Protein AF-A0A060C663-F1 (afdb_monomer_lite)

InterPro domains:
  IPR006710 Glycoside hydrolase, family 43 [PF04616] (9-59)
  IPR013320 Concanavalin A-like lectin/glucanase domain superfamily [SSF49899] (89-155)
  IPR023296 Glycosyl hydrolase, five-bladed beta-propeller domain superfamily [G3DSA:2.115.10.20] (1-78)
  IPR023296 Glycosyl hydrolase, five-bladed beta-propeller domain superfamily [SSF75005] (2-68)
  IPR041542 Beta-xylosidase, C-terminal Concanavalin A-like domain [PF17851] (93-155)
  IPR051795 Glycosyl Hydrolase Family 43 [PTHR42812] (11-154)

Sequence (158 aa):
LTSRDNAWLRLQRAGHASFVETQGGTWVMAHLCARPVLGKSLTGRETALQPVVWEDDWPRVAGGGHAPLDAFEVAGLPDAAAEFVARQPPEHDDFSDGLGDFYSSMRVPLGDDASVDAGVLTLTGRESMFSCYQVTLLARRQQEARCTAETSMRLRRP

Structure (mmCIF, N/CA/C/O backbone):
data_AF-A0A060C663-F1
#
_entry.id   AF-A0A060C663-F1
#
loop_
_atom_site.group_PDB
_atom_site.id
_atom_site.type_symbol
_atom_site.label_atom_id
_atom_site.label_alt_id
_atom_site.label_comp_id
_atom_site.label_asym_id
_atom_site.label_entity_id
_atom_site.label_seq_id
_atom_site.pdbx_PDB_ins_code
_atom_site.Cartn_x
_atom_site.Cartn_y
_atom_site.Cartn_z
_atom_site.occupancy
_atom_site.B_iso_or_equiv
_atom_site.auth_seq_id
_atom_site.auth_comp_id
_atom_site.auth_asym_id
_atom_site.auth_atom_id
_atom_site.pdbx_PDB_model_num
ATOM 1 N N . LEU A 1 1 ? 16.933 -4.374 -12.804 1.00 93.62 1 LEU A N 1
ATOM 2 C CA . LEU A 1 1 ? 16.406 -3.382 -11.842 1.00 93.62 1 LEU A CA 1
ATOM 3 C C . LEU A 1 1 ? 17.049 -3.595 -10.473 1.00 93.62 1 LEU A C 1
ATOM 5 O O . LEU A 1 1 ? 16.929 -4.685 -9.931 1.00 93.62 1 LEU A O 1
ATOM 9 N N . THR A 1 2 ? 17.733 -2.596 -9.924 1.00 94.75 2 THR A N 1
ATOM 10 C CA . THR A 1 2 ? 18.220 -2.563 -8.539 1.00 94.75 2 THR A CA 1
ATOM 11 C C . THR A 1 2 ? 18.467 -1.115 -8.120 1.00 94.75 2 THR A C 1
ATOM 13 O O . THR A 1 2 ? 18.948 -0.311 -8.917 1.00 94.75 2 THR A O 1
ATOM 16 N N . SER A 1 3 ? 18.160 -0.793 -6.862 1.00 96.44 3 SER A N 1
ATOM 17 C CA . SER A 1 3 ? 18.520 0.484 -6.228 1.00 96.44 3 SER A CA 1
ATOM 18 C C . SER A 1 3 ? 19.754 0.367 -5.318 1.00 96.44 3 SER A C 1
ATOM 20 O O . SER A 1 3 ? 20.110 1.328 -4.645 1.00 96.44 3 SER A O 1
ATOM 22 N N . ARG A 1 4 ? 20.373 -0.821 -5.238 1.00 95.31 4 ARG A N 1
ATOM 23 C CA . ARG A 1 4 ? 21.462 -1.140 -4.296 1.00 95.31 4 ARG A CA 1
ATOM 24 C C . ARG A 1 4 ? 22.644 -0.180 -4.408 1.00 95.31 4 ARG A C 1
ATOM 26 O O . ARG A 1 4 ? 23.235 0.171 -3.394 1.00 95.31 4 ARG A O 1
ATOM 33 N N . ASP A 1 5 ? 22.965 0.222 -5.630 1.00 94.38 5 ASP A N 1
ATOM 34 C CA . ASP A 1 5 ? 24.223 0.898 -5.945 1.00 94.38 5 ASP A CA 1
ATOM 35 C C . ASP A 1 5 ? 24.120 2.428 -5.826 1.00 94.38 5 ASP A C 1
ATOM 37 O O . ASP A 1 5 ? 25.108 3.134 -6.006 1.00 94.38 5 ASP A O 1
ATOM 41 N N . ASN A 1 6 ? 22.931 2.958 -5.506 1.00 94.50 6 ASN A N 1
ATOM 42 C CA . ASN A 1 6 ? 22.708 4.391 -5.355 1.00 94.50 6 ASN A CA 1
ATOM 43 C C . ASN A 1 6 ? 21.724 4.699 -4.211 1.00 94.50 6 ASN A C 1
ATOM 45 O O . ASN A 1 6 ? 20.502 4.614 -4.354 1.00 94.50 6 ASN A O 1
ATOM 49 N N . ALA A 1 7 ? 22.277 5.126 -3.074 1.00 93.62 7 ALA A N 1
ATOM 50 C CA . ALA A 1 7 ? 21.519 5.493 -1.877 1.00 93.62 7 ALA A CA 1
ATOM 51 C C . ALA A 1 7 ? 20.701 6.794 -2.021 1.00 93.62 7 ALA A C 1
ATOM 53 O O . ALA A 1 7 ? 19.854 7.069 -1.174 1.00 93.62 7 ALA A O 1
ATOM 54 N N . TRP A 1 8 ? 20.934 7.580 -3.078 1.00 93.75 8 TRP A N 1
ATOM 55 C CA . TRP A 1 8 ? 20.235 8.843 -3.339 1.00 93.75 8 TRP A CA 1
ATOM 56 C C . TRP A 1 8 ? 18.955 8.675 -4.158 1.00 93.75 8 TRP A C 1
ATOM 58 O O . TRP A 1 8 ? 18.211 9.639 -4.324 1.00 93.75 8 TRP A O 1
ATOM 68 N N . LEU A 1 9 ? 18.676 7.471 -4.669 1.00 95.75 9 LEU A N 1
ATOM 69 C CA . LEU A 1 9 ? 17.416 7.205 -5.360 1.00 95.75 9 LEU A CA 1
ATOM 70 C C . LEU A 1 9 ? 16.246 7.367 -4.387 1.00 95.75 9 LEU A C 1
ATOM 72 O O . LEU A 1 9 ? 16.288 6.859 -3.263 1.00 95.75 9 LEU A O 1
ATOM 76 N N . ARG A 1 10 ? 15.179 8.024 -4.843 1.00 95.19 10 ARG A N 1
ATOM 77 C CA . ARG A 1 10 ? 13.932 8.160 -4.082 1.00 95.19 10 ARG A CA 1
ATOM 78 C C . ARG A 1 10 ? 13.286 6.797 -3.831 1.00 95.19 10 ARG A C 1
ATOM 80 O O . ARG A 1 10 ? 12.819 6.532 -2.723 1.00 95.19 10 ARG A O 1
ATOM 87 N N . LEU A 1 11 ? 13.275 5.939 -4.853 1.00 97.00 11 LEU A N 1
ATOM 88 C CA . LEU A 1 11 ? 12.793 4.564 -4.767 1.00 97.00 11 LEU A CA 1
ATOM 89 C C . LEU A 1 11 ? 13.940 3.624 -4.387 1.00 97.00 11 LEU A C 1
ATOM 91 O O . LEU A 1 11 ? 14.826 3.317 -5.184 1.00 97.00 11 LEU A O 1
ATOM 95 N N . GLN A 1 12 ? 13.904 3.143 -3.149 1.00 97.62 12 GLN A N 1
ATOM 96 C CA . GLN A 1 12 ? 14.875 2.199 -2.607 1.00 97.62 12 GLN A CA 1
ATOM 97 C C . GLN A 1 12 ? 14.310 0.778 -2.552 1.00 97.62 12 GLN A C 1
ATOM 99 O O . GLN A 1 12 ? 13.106 0.559 -2.673 1.00 97.62 12 GLN A O 1
ATOM 104 N N . ARG A 1 13 ? 15.188 -0.204 -2.316 1.00 97.12 13 ARG A N 1
ATOM 105 C CA . ARG A 1 13 ? 14.851 -1.630 -2.168 1.00 97.12 13 ARG A CA 1
ATOM 106 C C . ARG A 1 13 ? 14.117 -2.211 -3.387 1.00 97.12 13 ARG A C 1
ATOM 108 O O . ARG A 1 13 ? 13.302 -3.111 -3.223 1.00 97.12 13 ARG A O 1
ATOM 115 N N . ALA A 1 14 ? 14.397 -1.700 -4.587 1.00 97.75 14 ALA A N 1
ATOM 116 C CA . ALA A 1 14 ? 13.715 -2.116 -5.812 1.00 97.75 14 ALA A CA 1
ATOM 117 C C . ALA A 1 14 ? 13.972 -3.599 -6.149 1.00 97.75 14 ALA A C 1
ATOM 119 O O . ALA A 1 14 ? 15.128 -4.028 -6.184 1.00 97.75 14 ALA A O 1
ATOM 120 N N . GLY A 1 15 ? 12.914 -4.372 -6.420 1.00 96.62 15 GLY A N 1
ATOM 121 C CA . GLY A 1 15 ? 13.017 -5.784 -6.810 1.00 96.62 15 GLY A CA 1
ATOM 122 C C . GLY A 1 15 ? 11.678 -6.532 -6.805 1.00 96.62 15 GLY A C 1
ATOM 123 O O . GLY A 1 15 ? 10.626 -5.909 -6.718 1.00 96.62 15 GLY A O 1
ATOM 124 N N . HIS A 1 16 ? 11.726 -7.871 -6.876 1.00 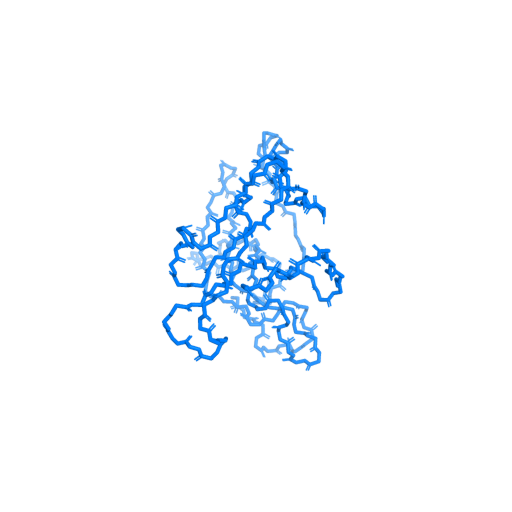97.75 16 HIS A N 1
ATOM 125 C CA . HIS A 1 16 ? 10.545 -8.760 -6.850 1.00 97.75 16 HIS A CA 1
ATOM 126 C C . HIS A 1 16 ? 9.493 -8.372 -7.908 1.00 97.75 16 HIS A C 1
ATOM 128 O O . HIS A 1 16 ? 8.347 -8.062 -7.587 1.00 97.75 16 HIS A O 1
ATOM 134 N N . ALA A 1 17 ? 9.933 -8.293 -9.163 1.00 97.25 17 ALA A N 1
ATOM 135 C CA . ALA A 1 17 ? 9.133 -7.746 -10.246 1.00 97.25 17 ALA A CA 1
ATOM 136 C C . ALA A 1 17 ? 8.206 -8.787 -10.893 1.00 97.25 17 ALA A C 1
ATOM 138 O O . ALA A 1 17 ? 8.523 -9.975 -10.929 1.00 97.25 17 ALA A O 1
ATOM 139 N N . SER A 1 18 ? 7.103 -8.302 -11.461 1.00 98.25 18 SER A N 1
ATOM 140 C CA . SER A 1 18 ? 6.236 -9.021 -12.394 1.00 98.25 18 SER A CA 1
ATOM 141 C C . SER A 1 18 ? 6.064 -8.180 -13.652 1.00 98.25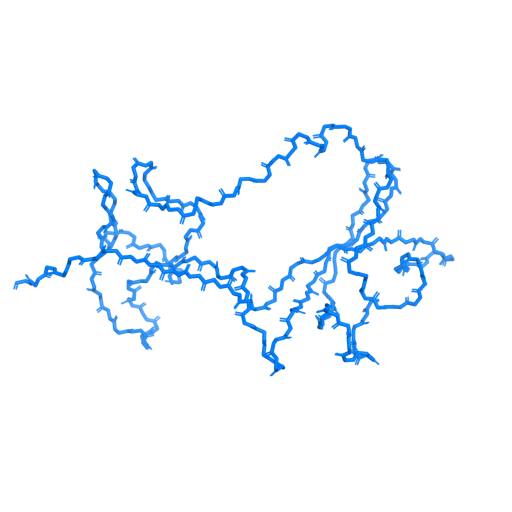 18 SER A C 1
ATOM 143 O O . SER A 1 18 ? 5.824 -6.976 -13.558 1.00 98.25 18 SER A O 1
ATOM 145 N N . PHE A 1 19 ? 6.176 -8.808 -14.818 1.00 97.06 19 PHE A N 1
ATOM 146 C CA . PHE A 1 19 ? 6.057 -8.147 -16.116 1.00 97.06 19 PHE A CA 1
ATOM 147 C C . PHE A 1 19 ? 4.631 -8.247 -16.653 1.00 97.06 19 PHE A C 1
ATOM 149 O O . PHE A 1 19 ? 3.932 -9.226 -16.390 1.00 97.06 19 PHE A O 1
ATOM 156 N N . VAL A 1 20 ? 4.222 -7.243 -17.420 1.00 95.25 20 VAL A N 1
ATOM 157 C CA . VAL A 1 20 ? 2.975 -7.238 -18.180 1.00 95.25 20 VAL A CA 1
ATOM 158 C C . VAL A 1 20 ? 3.192 -6.515 -19.505 1.00 95.25 20 VAL A C 1
ATOM 160 O O . VAL A 1 20 ? 3.844 -5.470 -19.560 1.00 95.25 20 VAL A O 1
ATOM 163 N N . GLU A 1 21 ? 2.642 -7.079 -20.571 1.00 93.50 21 GLU A N 1
ATOM 164 C CA . GLU A 1 21 ? 2.525 -6.419 -21.864 1.00 93.50 21 GLU A CA 1
ATOM 165 C C . GLU A 1 21 ? 1.145 -5.767 -21.958 1.00 93.50 21 GLU A C 1
ATOM 167 O O . GLU A 1 21 ? 0.119 -6.392 -21.683 1.00 93.50 21 GLU A O 1
ATOM 172 N N . THR A 1 22 ? 1.122 -4.484 -22.297 1.00 88.25 22 THR A N 1
ATOM 173 C CA . THR A 1 22 ? -0.119 -3.745 -22.551 1.00 88.25 22 THR A CA 1
ATOM 174 C C . THR A 1 22 ? -0.724 -4.149 -23.895 1.00 88.25 22 THR A C 1
ATOM 176 O O . THR A 1 22 ? -0.051 -4.695 -24.765 1.00 88.25 22 THR A O 1
ATOM 179 N N . GLN A 1 23 ? -1.991 -3.805 -24.121 1.00 85.88 23 GLN A N 1
ATOM 180 C CA . GLN A 1 23 ? -2.679 -4.062 -25.391 1.00 85.88 23 GLN A CA 1
ATOM 181 C C . GLN A 1 23 ? -2.008 -3.360 -26.586 1.00 85.88 23 GLN A C 1
ATOM 183 O O . GLN A 1 23 ? -2.149 -3.811 -27.718 1.00 85.88 23 GLN A O 1
ATOM 188 N N . GLY A 1 24 ? -1.275 -2.269 -26.333 1.00 84.12 24 GLY A N 1
ATOM 189 C CA . GLY A 1 24 ? -0.480 -1.547 -27.328 1.00 84.12 24 GLY A CA 1
ATOM 190 C C . GLY A 1 24 ? 0.926 -2.118 -27.558 1.00 84.12 24 GLY A C 1
ATOM 191 O O . GLY A 1 24 ? 1.719 -1.474 -28.239 1.00 84.12 24 GLY A O 1
ATOM 192 N N . GLY A 1 25 ? 1.273 -3.270 -26.968 1.00 89.00 25 GLY A N 1
ATOM 193 C CA . GLY A 1 25 ? 2.591 -3.911 -27.106 1.00 89.00 25 GLY A CA 1
ATOM 194 C C . GLY A 1 25 ? 3.710 -3.272 -26.271 1.00 89.00 25 GLY A C 1
ATOM 195 O O . GLY A 1 25 ? 4.869 -3.670 -26.365 1.00 89.00 25 GLY A O 1
ATOM 196 N N . THR A 1 26 ? 3.393 -2.276 -25.435 1.00 90.25 26 THR A N 1
ATOM 197 C CA . THR A 1 26 ? 4.368 -1.695 -24.498 1.00 90.25 26 THR A CA 1
ATOM 198 C C . THR A 1 26 ? 4.502 -2.591 -23.274 1.00 90.25 26 THR A C 1
ATOM 200 O O . THR A 1 26 ? 3.491 -2.953 -22.667 1.00 90.25 26 THR A O 1
ATOM 203 N N . TRP A 1 27 ? 5.735 -2.907 -22.876 1.00 94.44 27 TRP A N 1
ATOM 204 C CA . TRP A 1 27 ? 6.018 -3.685 -21.674 1.00 94.44 27 TRP A CA 1
ATOM 205 C C . TRP A 1 27 ? 6.237 -2.789 -20.454 1.00 94.44 27 TRP A C 1
ATOM 207 O O . TRP A 1 27 ? 6.956 -1.789 -20.494 1.00 94.44 27 TRP A O 1
ATOM 217 N N . VAL A 1 28 ? 5.643 -3.190 -19.334 1.00 95.69 28 VAL A N 1
ATOM 218 C CA . VAL A 1 28 ? 5.801 -2.550 -18.025 1.00 95.69 28 VAL A CA 1
ATOM 219 C C . VAL A 1 28 ? 6.083 -3.641 -16.997 1.00 95.69 28 VAL A C 1
ATOM 221 O O . VAL A 1 28 ? 5.618 -4.773 -17.127 1.00 95.69 28 VAL A O 1
ATOM 224 N N . MET A 1 29 ? 6.838 -3.324 -15.950 1.00 96.44 29 MET A N 1
ATOM 225 C CA . MET A 1 29 ? 6.944 -4.190 -14.779 1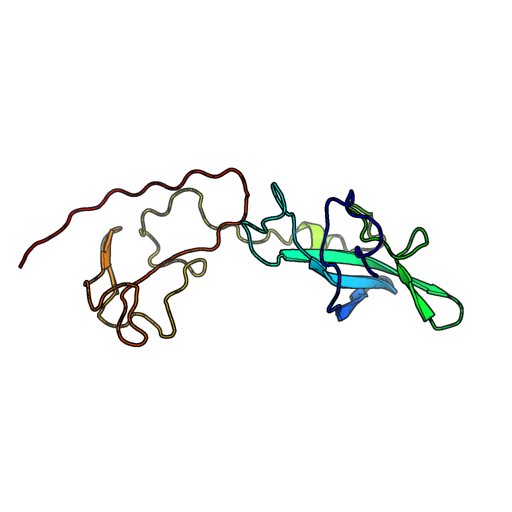.00 96.44 29 MET A CA 1
ATOM 226 C C . MET A 1 29 ? 6.451 -3.488 -13.522 1.00 96.44 29 MET A C 1
ATOM 228 O O . MET A 1 29 ? 6.834 -2.353 -13.242 1.00 96.44 29 MET A O 1
ATOM 232 N N . ALA A 1 30 ? 5.639 -4.194 -12.741 1.00 97.88 30 ALA A N 1
ATOM 233 C CA . ALA A 1 30 ? 5.355 -3.837 -11.362 1.00 97.88 30 ALA A CA 1
ATOM 234 C C . ALA A 1 30 ? 6.443 -4.425 -10.468 1.00 97.88 30 ALA A C 1
ATOM 236 O O . ALA A 1 30 ? 6.846 -5.573 -10.653 1.00 97.88 30 ALA A O 1
ATOM 237 N N . HIS A 1 31 ? 6.925 -3.662 -9.495 1.00 98.19 31 HIS A N 1
ATOM 238 C CA . HIS A 1 31 ? 7.931 -4.131 -8.550 1.00 98.19 31 HIS A CA 1
ATOM 239 C C . HIS A 1 31 ? 7.714 -3.514 -7.171 1.00 98.19 31 HIS A C 1
ATOM 241 O O . HIS A 1 31 ? 7.107 -2.449 -7.033 1.00 98.19 31 HIS A O 1
ATOM 247 N N . LEU A 1 32 ? 8.251 -4.167 -6.138 1.00 98.19 32 LEU A N 1
ATOM 248 C CA . LEU A 1 32 ? 8.259 -3.580 -4.804 1.00 98.19 32 LEU A CA 1
ATOM 249 C C . LEU A 1 32 ? 9.365 -2.529 -4.685 1.00 98.19 32 LEU A C 1
ATOM 251 O O . LEU A 1 32 ? 10.431 -2.656 -5.298 1.00 98.19 32 LEU A O 1
ATOM 255 N N . CYS A 1 33 ? 9.132 -1.515 -3.864 1.00 98.31 33 CYS A N 1
ATOM 256 C CA . CYS A 1 33 ? 10.122 -0.523 -3.455 1.00 98.31 33 CYS A CA 1
ATOM 257 C C . CYS A 1 33 ? 9.825 -0.024 -2.033 1.00 98.31 33 CYS A C 1
ATOM 259 O O . CYS A 1 33 ? 8.957 -0.550 -1.341 1.00 98.31 33 CYS A O 1
ATOM 261 N N . ALA A 1 34 ? 10.559 0.980 -1.571 1.00 97.56 34 ALA A N 1
ATOM 262 C CA . ALA A 1 34 ? 10.243 1.754 -0.378 1.00 97.56 34 ALA A CA 1
ATOM 263 C C . ALA A 1 34 ? 10.762 3.188 -0.538 1.00 97.56 34 ALA A C 1
ATOM 265 O O . ALA A 1 34 ? 11.759 3.395 -1.235 1.00 97.56 34 ALA A O 1
ATOM 266 N N . ARG A 1 35 ? 10.151 4.144 0.173 1.00 96.69 35 ARG A N 1
ATOM 267 C CA . ARG A 1 35 ? 10.621 5.534 0.330 1.00 96.69 35 ARG A CA 1
ATOM 268 C C . ARG A 1 35 ? 11.147 5.788 1.758 1.00 96.69 35 ARG A C 1
ATOM 270 O O . ARG A 1 35 ? 10.378 6.202 2.626 1.00 96.69 35 ARG A O 1
ATOM 277 N N . PRO A 1 36 ? 12.426 5.497 2.075 1.00 95.06 36 PRO A N 1
ATOM 278 C CA . PRO A 1 36 ? 12.935 5.645 3.434 1.00 95.06 36 PRO A CA 1
ATOM 279 C C . PRO A 1 36 ? 13.039 7.115 3.860 1.00 95.06 36 PRO A C 1
ATOM 281 O O . PRO A 1 36 ? 13.609 7.935 3.147 1.00 95.06 36 PRO A O 1
ATOM 284 N N . VAL A 1 37 ? 12.585 7.428 5.071 1.00 92.38 37 VAL A N 1
ATOM 285 C CA . VAL A 1 37 ? 12.818 8.708 5.751 1.00 92.38 37 VAL A CA 1
ATOM 286 C C . VAL A 1 37 ? 13.822 8.456 6.868 1.00 92.38 37 VAL A C 1
ATOM 288 O O . VAL A 1 37 ? 13.567 7.641 7.755 1.00 92.38 37 VAL A O 1
ATOM 291 N N . LEU A 1 38 ? 14.991 9.102 6.803 1.00 90.56 38 LEU A N 1
ATOM 292 C CA . LEU A 1 38 ? 16.104 8.862 7.737 1.00 90.56 38 LEU A CA 1
ATOM 293 C C . LEU A 1 38 ? 16.445 7.358 7.871 1.00 90.56 38 LEU A C 1
ATOM 295 O O . LEU A 1 38 ? 16.624 6.831 8.967 1.00 90.56 38 LEU A O 1
ATOM 299 N N . GLY A 1 39 ? 16.455 6.642 6.740 1.00 89.69 39 GLY A N 1
ATOM 300 C CA . GLY A 1 39 ? 16.744 5.203 6.670 1.00 89.69 39 GLY A CA 1
ATOM 301 C C . GLY A 1 39 ? 15.589 4.270 7.064 1.00 89.69 39 GLY A C 1
ATOM 302 O O . GLY A 1 39 ? 15.718 3.054 6.913 1.00 89.69 39 GLY A O 1
ATOM 303 N N . LYS A 1 40 ? 14.446 4.802 7.520 1.00 92.56 40 LYS A N 1
ATOM 304 C CA . LYS A 1 40 ? 13.281 4.015 7.958 1.00 92.56 40 LYS A CA 1
ATOM 305 C C . LYS A 1 40 ? 12.154 4.047 6.929 1.00 92.56 40 LYS A C 1
ATOM 307 O O . LYS A 1 40 ? 11.765 5.109 6.458 1.00 92.56 40 LYS A O 1
ATOM 312 N N . SER A 1 41 ? 11.592 2.886 6.612 1.00 94.06 41 SER A N 1
ATOM 313 C CA . SER A 1 41 ? 10.449 2.754 5.699 1.00 94.06 41 SER A CA 1
ATOM 314 C C . SER A 1 41 ? 9.134 2.881 6.472 1.00 94.06 41 SER A C 1
ATOM 316 O O . SER A 1 41 ? 8.585 1.877 6.916 1.00 94.06 41 SER A O 1
ATOM 318 N N . LEU A 1 42 ? 8.655 4.115 6.661 1.00 94.62 42 LEU A N 1
ATOM 319 C CA . LEU A 1 42 ? 7.461 4.408 7.471 1.00 94.62 42 LEU A CA 1
ATOM 320 C C . LEU A 1 42 ? 6.174 3.792 6.894 1.00 94.62 42 LEU A C 1
ATOM 322 O O . LEU A 1 42 ? 5.322 3.344 7.650 1.00 94.62 42 LEU A O 1
ATOM 326 N N . THR A 1 43 ? 6.063 3.712 5.566 1.00 96.19 43 THR A N 1
ATOM 327 C CA . THR A 1 43 ? 4.907 3.151 4.839 1.00 96.19 43 THR A CA 1
ATOM 328 C C . THR A 1 43 ? 5.087 1.670 4.470 1.00 96.19 43 THR A C 1
ATOM 330 O O . THR A 1 43 ? 4.269 1.085 3.765 1.00 96.19 43 THR A O 1
ATOM 333 N N . GLY A 1 44 ? 6.157 1.026 4.953 1.00 96.69 44 GLY A N 1
ATOM 334 C CA . GLY A 1 44 ? 6.504 -0.345 4.584 1.00 96.69 44 GLY A CA 1
ATOM 335 C C . GLY A 1 44 ? 7.092 -0.456 3.172 1.00 96.69 44 GLY A C 1
ATOM 336 O O . GLY A 1 44 ? 7.868 0.397 2.741 1.00 96.69 44 GLY A O 1
ATOM 337 N N . ARG A 1 45 ? 6.786 -1.563 2.484 1.00 97.69 45 ARG A N 1
ATOM 338 C CA . ARG A 1 45 ? 7.113 -1.748 1.062 1.00 97.69 45 ARG A CA 1
ATOM 339 C C . ARG A 1 45 ? 5.925 -1.285 0.226 1.00 97.69 45 ARG A C 1
ATOM 341 O O . ARG A 1 45 ? 4.789 -1.627 0.539 1.00 97.69 45 ARG A O 1
ATOM 348 N N . GLU A 1 46 ? 6.215 -0.560 -0.837 1.00 97.88 46 GLU A N 1
ATOM 349 C CA . GLU A 1 46 ? 5.265 0.069 -1.750 1.00 97.88 46 GLU A CA 1
ATOM 350 C C . GLU A 1 46 ? 5.371 -0.585 -3.136 1.00 97.88 46 GLU A C 1
ATOM 352 O O . GLU A 1 46 ? 6.285 -1.376 -3.376 1.00 97.88 46 GLU A O 1
ATOM 357 N N . THR A 1 47 ? 4.439 -0.273 -4.038 1.00 97.81 47 THR A N 1
ATOM 358 C CA . THR A 1 47 ? 4.459 -0.753 -5.430 1.00 97.81 47 THR A CA 1
ATOM 359 C C . THR A 1 47 ? 4.805 0.398 -6.363 1.00 97.81 47 THR A C 1
ATOM 361 O O . THR A 1 47 ? 4.218 1.472 -6.248 1.00 97.81 47 THR A O 1
ATOM 364 N N . ALA A 1 48 ? 5.729 0.163 -7.291 1.00 97.62 48 ALA A N 1
ATOM 365 C CA . ALA A 1 48 ? 6.070 1.083 -8.368 1.00 97.62 48 ALA A CA 1
ATOM 366 C C . ALA A 1 48 ? 6.034 0.359 -9.720 1.00 97.62 48 ALA A C 1
ATOM 368 O O . ALA A 1 48 ? 6.143 -0.869 -9.790 1.00 97.62 48 ALA A O 1
ATOM 369 N N . LEU A 1 49 ? 5.875 1.137 -10.789 1.00 96.44 49 LEU A N 1
ATOM 370 C CA . LEU A 1 49 ? 5.926 0.665 -12.170 1.00 96.44 49 LEU A CA 1
ATOM 371 C C . LEU A 1 49 ? 7.231 1.119 -12.822 1.00 96.44 49 LEU A C 1
ATOM 373 O O . LEU A 1 49 ? 7.778 2.153 -12.443 1.00 96.44 49 LEU A O 1
ATOM 377 N N . GLN A 1 50 ? 7.721 0.355 -13.796 1.00 96.62 50 GLN A N 1
ATOM 378 C CA . GLN A 1 50 ? 8.880 0.716 -14.616 1.00 96.62 50 GLN A CA 1
ATOM 379 C C . GLN A 1 50 ? 8.652 0.304 -16.072 1.00 96.62 50 GLN A C 1
ATOM 381 O O . GLN A 1 50 ? 8.119 -0.787 -16.305 1.00 96.62 50 GLN A O 1
ATOM 386 N N . PRO A 1 51 ? 9.088 1.118 -17.044 1.00 95.31 51 PRO A N 1
ATOM 387 C CA . PRO A 1 51 ? 9.012 0.770 -18.453 1.00 95.31 51 PRO A CA 1
ATOM 388 C C . PRO A 1 51 ? 10.051 -0.301 -18.776 1.00 95.31 51 PRO A C 1
ATOM 390 O O . PRO A 1 51 ? 11.178 -0.261 -18.269 1.00 95.31 51 PRO A O 1
ATOM 393 N N . VAL A 1 52 ? 9.681 -1.246 -19.634 1.00 95.38 52 VAL A N 1
ATOM 394 C CA . VAL A 1 52 ? 10.553 -2.346 -20.043 1.00 95.38 52 VAL A CA 1
ATOM 395 C C . VAL A 1 52 ? 10.728 -2.327 -21.555 1.00 95.38 52 VAL A C 1
ATOM 397 O O . VAL A 1 52 ? 9.761 -2.223 -22.302 1.00 95.38 52 VAL A O 1
ATOM 400 N N . VAL A 1 53 ? 11.976 -2.444 -21.995 1.00 94.12 53 VAL A N 1
ATOM 401 C CA . VAL A 1 53 ? 12.346 -2.671 -23.396 1.00 94.12 53 VAL A CA 1
ATOM 402 C C . VAL A 1 53 ? 13.046 -4.015 -23.516 1.00 94.12 53 VAL A C 1
ATOM 404 O O . VAL A 1 53 ? 13.721 -4.453 -22.583 1.00 94.12 53 VAL A O 1
ATOM 407 N N . TRP A 1 54 ? 12.875 -4.668 -24.659 1.00 94.12 54 TRP A N 1
ATOM 408 C CA . TRP A 1 54 ? 13.555 -5.916 -24.981 1.00 94.12 54 TRP A CA 1
ATOM 409 C C . TRP A 1 54 ? 14.687 -5.619 -25.959 1.00 94.12 54 TRP A C 1
ATOM 411 O O . TRP A 1 54 ? 14.450 -5.100 -27.046 1.00 94.12 54 TRP A O 1
ATOM 421 N N . GLU A 1 55 ? 15.913 -5.933 -25.556 1.00 94.00 55 GLU A N 1
ATOM 422 C CA . GLU A 1 55 ? 17.123 -5.759 -26.360 1.00 94.00 55 GLU A CA 1
ATOM 423 C C . GLU A 1 55 ? 17.877 -7.086 -26.371 1.00 94.00 55 GLU A C 1
ATOM 425 O O . GLU A 1 55 ? 18.196 -7.611 -25.303 1.00 94.00 55 GLU A O 1
ATOM 430 N N . ASP A 1 56 ? 18.142 -7.633 -27.559 1.00 94.94 56 ASP A N 1
ATOM 431 C CA . ASP A 1 56 ? 18.780 -8.946 -27.734 1.00 94.94 56 ASP A CA 1
ATOM 432 C C . ASP A 1 56 ? 18.098 -10.056 -26.905 1.00 94.94 56 ASP A C 1
ATOM 434 O O . ASP A 1 56 ? 18.761 -10.834 -26.221 1.00 94.94 56 ASP A O 1
ATOM 438 N N . ASP A 1 57 ? 16.760 -10.082 -26.911 1.00 95.19 57 ASP A N 1
ATOM 439 C CA . ASP A 1 57 ? 15.907 -10.992 -26.125 1.00 95.19 57 ASP A CA 1
ATOM 440 C C . ASP A 1 57 ? 16.045 -10.875 -24.591 1.00 95.19 57 ASP A C 1
ATOM 442 O O . ASP A 1 57 ? 15.542 -11.718 -23.843 1.00 95.19 57 ASP A O 1
ATOM 446 N N . TRP A 1 58 ? 16.659 -9.798 -24.088 1.00 94.88 58 TRP A N 1
ATOM 447 C CA . TRP A 1 58 ? 16.762 -9.507 -22.656 1.00 94.88 58 TRP A CA 1
ATOM 448 C C . TRP A 1 58 ? 15.912 -8.298 -22.244 1.00 94.88 58 TRP A C 1
ATOM 450 O O . TRP A 1 58 ? 16.030 -7.228 -22.848 1.00 94.88 58 TRP A O 1
ATOM 460 N N . PRO A 1 59 ? 15.110 -8.403 -21.166 1.00 94.38 59 PRO A N 1
ATOM 461 C CA . PRO A 1 59 ? 14.342 -7.275 -20.662 1.00 94.38 59 PRO A CA 1
ATOM 462 C C . PRO A 1 59 ? 15.245 -6.296 -19.904 1.00 94.38 59 PRO A C 1
ATOM 464 O O . PRO A 1 59 ? 16.020 -6.671 -19.015 1.00 94.38 59 PRO A O 1
ATOM 467 N N . ARG A 1 60 ? 15.099 -5.009 -20.207 1.00 94.38 60 ARG A N 1
ATOM 468 C CA . ARG A 1 60 ? 15.819 -3.901 -19.570 1.00 94.38 60 ARG A CA 1
ATOM 469 C C . ARG A 1 60 ? 14.851 -2.809 -19.146 1.00 94.38 60 ARG A C 1
ATOM 471 O O . ARG A 1 60 ? 13.791 -2.648 -19.736 1.00 94.38 60 ARG A O 1
ATOM 478 N N . VAL A 1 61 ? 15.230 -2.043 -18.124 1.00 94.31 61 VAL A N 1
ATOM 479 C CA . VAL A 1 61 ? 14.522 -0.798 -17.795 1.00 94.31 61 VAL A CA 1
ATOM 480 C C . VAL A 1 61 ? 14.749 0.179 -18.947 1.00 94.31 61 VAL A C 1
ATOM 482 O O . VAL A 1 61 ? 15.898 0.384 -19.347 1.00 94.31 61 VAL A O 1
ATOM 485 N N . ALA A 1 62 ? 13.681 0.767 -19.487 1.00 91.62 62 ALA A N 1
ATOM 486 C CA . ALA A 1 62 ? 13.820 1.764 -20.546 1.00 91.62 62 ALA A CA 1
ATOM 487 C C . ALA A 1 62 ? 14.595 2.997 -20.042 1.00 91.62 62 ALA A C 1
ATOM 489 O O . ALA A 1 62 ? 14.501 3.364 -18.873 1.00 91.62 62 ALA A O 1
ATOM 490 N N . GLY A 1 63 ? 15.367 3.645 -20.918 1.00 83.12 63 GLY A N 1
ATOM 491 C CA . GLY A 1 63 ? 16.243 4.769 -20.545 1.00 83.12 63 GLY A CA 1
ATOM 492 C C . GLY A 1 63 ? 17.650 4.356 -20.092 1.00 83.12 63 GLY A C 1
ATOM 493 O O . GLY A 1 63 ? 18.493 5.219 -19.852 1.00 83.12 63 GLY A O 1
ATOM 494 N N . GLY A 1 64 ? 17.932 3.051 -20.048 1.00 80.62 64 GLY A N 1
ATOM 495 C CA . GLY A 1 64 ? 19.257 2.507 -19.769 1.00 80.62 64 GLY A CA 1
ATOM 496 C C . GLY A 1 64 ? 19.559 2.336 -18.278 1.00 80.62 64 GLY A C 1
ATOM 497 O O . GLY A 1 64 ? 18.904 2.880 -17.391 1.00 80.62 64 GLY A O 1
ATOM 498 N N . GLY A 1 65 ? 20.582 1.532 -17.989 1.00 89.38 65 GLY A N 1
ATOM 499 C CA . GLY A 1 65 ? 20.980 1.208 -16.620 1.00 89.38 65 GLY A CA 1
ATOM 500 C C . GLY A 1 65 ? 20.009 0.257 -15.911 1.00 89.38 65 GLY A C 1
ATOM 501 O O . GLY A 1 65 ? 19.354 -0.587 -16.521 1.00 89.38 65 GLY A O 1
ATOM 502 N N . HIS A 1 66 ? 19.980 0.336 -14.581 1.00 92.88 66 HIS A N 1
ATOM 503 C CA . HIS A 1 66 ? 19.203 -0.581 -13.743 1.00 92.88 66 HIS A CA 1
ATOM 504 C C . HIS A 1 66 ? 18.468 0.104 -12.589 1.00 92.88 66 HIS A C 1
ATOM 506 O O . HIS A 1 66 ? 17.835 -0.599 -11.800 1.00 92.88 66 HIS A O 1
ATOM 512 N N . ALA A 1 67 ? 18.561 1.426 -12.452 1.00 95.88 67 ALA A N 1
ATOM 513 C CA . ALA A 1 67 ? 17.892 2.154 -11.382 1.00 95.88 67 ALA A CA 1
ATOM 514 C C . ALA A 1 67 ? 16.377 2.254 -11.649 1.00 95.88 67 ALA A C 1
ATOM 516 O O . ALA A 1 67 ? 15.981 2.376 -12.807 1.00 95.88 67 ALA A O 1
ATOM 517 N N . PRO A 1 68 ? 15.522 2.198 -10.612 1.00 96.75 68 PRO A N 1
ATOM 518 C CA . PRO A 1 68 ? 14.123 2.586 -10.753 1.00 96.75 68 PRO A CA 1
ATOM 519 C C . PRO A 1 68 ? 14.010 4.070 -11.130 1.00 96.75 68 PRO A C 1
ATOM 521 O O . PRO A 1 68 ? 14.674 4.917 -10.530 1.00 96.75 68 PRO A O 1
ATOM 524 N N . LEU A 1 69 ? 13.153 4.368 -12.100 1.00 95.75 69 LEU A N 1
ATOM 525 C CA . LEU A 1 69 ? 12.754 5.718 -12.478 1.00 95.75 69 LEU A CA 1
ATOM 526 C C . LEU A 1 69 ? 11.688 6.248 -11.512 1.00 95.75 69 LEU A C 1
ATOM 528 O O . LEU A 1 69 ? 10.833 5.490 -11.049 1.00 95.75 69 LEU A O 1
ATOM 532 N N . ASP A 1 70 ? 11.715 7.556 -11.260 1.00 94.94 70 ASP A N 1
ATOM 533 C CA . ASP A 1 70 ? 10.707 8.245 -10.443 1.00 94.94 70 ASP A CA 1
ATOM 534 C C . ASP A 1 70 ? 9.410 8.522 -11.218 1.00 94.94 70 ASP A C 1
ATOM 536 O O . ASP A 1 70 ? 8.340 8.616 -10.616 1.00 94.94 70 ASP A O 1
ATOM 540 N N . ALA A 1 71 ? 9.516 8.672 -12.538 1.00 93.94 71 ALA A N 1
ATOM 541 C CA . ALA A 1 71 ? 8.412 8.894 -13.460 1.00 93.94 71 ALA A CA 1
ATOM 542 C C . ALA A 1 71 ? 8.822 8.459 -14.873 1.00 93.94 71 ALA A C 1
ATOM 544 O O . ALA A 1 71 ? 10.005 8.483 -15.219 1.00 93.94 71 ALA A O 1
ATOM 545 N N . PHE A 1 72 ? 7.841 8.066 -15.677 1.00 92.31 72 PHE A N 1
ATOM 546 C CA . PHE A 1 72 ? 7.996 7.734 -17.089 1.00 92.31 72 PHE A CA 1
ATOM 547 C C . PHE A 1 72 ? 6.631 7.808 -17.774 1.00 92.31 72 PHE A C 1
ATOM 549 O O . PHE A 1 72 ? 5.598 7.748 -17.109 1.00 92.31 72 PHE A O 1
ATOM 556 N N . GLU A 1 73 ? 6.645 7.899 -19.098 1.00 87.62 73 GLU A N 1
ATOM 557 C CA . GLU A 1 73 ? 5.441 7.874 -19.925 1.00 87.62 73 GLU A CA 1
ATOM 558 C C . GLU A 1 73 ? 5.218 6.472 -20.497 1.00 87.62 73 GLU A C 1
ATOM 560 O O . GLU A 1 73 ? 6.172 5.781 -20.871 1.00 87.62 73 GLU A O 1
ATOM 565 N N . VAL A 1 74 ? 3.953 6.064 -20.600 1.00 82.44 74 VAL A N 1
ATOM 566 C CA . VAL A 1 74 ? 3.549 4.829 -21.286 1.00 82.44 74 VAL A CA 1
ATOM 567 C C . VAL A 1 74 ? 2.756 5.212 -22.524 1.00 82.44 74 VAL A C 1
ATOM 569 O O . VAL A 1 74 ? 1.662 5.762 -22.427 1.00 82.44 74 VAL A O 1
ATOM 572 N N . ALA A 1 75 ? 3.309 4.919 -23.698 1.00 77.88 75 ALA A N 1
ATOM 573 C CA . ALA A 1 75 ? 2.626 5.154 -24.962 1.00 77.88 75 ALA A CA 1
ATOM 574 C C . ALA A 1 75 ? 1.565 4.074 -25.236 1.00 77.88 75 ALA A C 1
ATOM 576 O O . ALA A 1 75 ? 1.700 2.926 -24.812 1.00 77.88 75 ALA A O 1
ATOM 577 N N . GLY A 1 76 ? 0.527 4.433 -25.997 1.00 75.81 76 GLY A N 1
ATOM 578 C CA . GLY A 1 76 ? -0.431 3.463 -26.540 1.00 75.81 76 GLY A CA 1
ATOM 579 C C . GLY A 1 76 ? -1.387 2.842 -25.517 1.00 75.81 76 GLY A C 1
ATOM 580 O O . GLY A 1 76 ? -1.941 1.776 -25.785 1.00 75.81 76 GLY A O 1
ATOM 581 N N . LEU A 1 77 ? -1.591 3.482 -24.360 1.00 76.00 77 LEU A N 1
ATOM 582 C CA . LEU A 1 77 ? -2.693 3.119 -23.471 1.00 76.00 77 LEU A CA 1
ATOM 583 C C . LEU A 1 77 ? -4.030 3.521 -24.123 1.00 76.00 77 LEU A C 1
ATOM 585 O O . LEU A 1 77 ? -4.123 4.625 -24.659 1.00 76.00 77 LEU A O 1
ATOM 589 N N . PRO A 1 78 ? -5.056 2.652 -24.108 1.00 72.69 78 PRO A N 1
ATOM 590 C CA . PRO A 1 78 ? -6.368 2.993 -24.651 1.00 72.69 78 PRO A CA 1
ATOM 591 C C . PRO A 1 78 ? -7.017 4.122 -23.840 1.00 72.69 78 PRO A C 1
ATOM 593 O O . PRO A 1 78 ? -6.858 4.159 -22.622 1.00 72.69 78 PRO A O 1
ATOM 596 N N . ASP A 1 79 ? -7.817 4.979 -24.483 1.00 67.94 79 ASP A N 1
ATOM 597 C CA . ASP A 1 79 ? -8.514 6.101 -23.821 1.00 67.94 79 ASP A CA 1
ATOM 598 C C . ASP A 1 79 ? -9.376 5.649 -22.627 1.00 67.94 79 ASP A C 1
ATOM 600 O O . ASP A 1 79 ? -9.466 6.349 -21.625 1.00 67.94 79 ASP A O 1
ATOM 604 N N . ALA A 1 80 ? -9.930 4.432 -22.672 1.00 61.75 80 ALA A N 1
ATOM 605 C CA . ALA A 1 80 ? -10.667 3.827 -21.558 1.00 61.75 80 ALA A CA 1
ATOM 606 C C . ALA A 1 80 ? -9.824 3.654 -20.273 1.00 61.75 80 ALA A C 1
ATOM 608 O O . ALA A 1 80 ? -10.375 3.572 -19.178 1.00 61.75 80 ALA A O 1
ATOM 609 N N . ALA A 1 81 ? -8.488 3.627 -20.365 1.00 58.94 81 ALA A N 1
ATOM 610 C CA . ALA A 1 81 ? -7.613 3.650 -19.193 1.00 58.94 81 ALA A CA 1
ATOM 611 C C . ALA A 1 81 ? -7.681 4.994 -18.443 1.00 58.94 81 ALA A C 1
ATOM 613 O O . ALA A 1 81 ? -7.448 5.019 -17.236 1.00 58.94 81 ALA A O 1
ATOM 614 N N . ALA A 1 82 ? -8.052 6.090 -19.119 1.00 58.88 82 ALA A N 1
ATOM 615 C CA . ALA A 1 82 ? -8.290 7.386 -18.486 1.00 58.88 82 ALA A CA 1
ATOM 616 C C . ALA A 1 82 ? -9.588 7.415 -17.654 1.00 58.88 82 ALA A C 1
ATOM 618 O O . ALA A 1 82 ? -9.737 8.274 -16.788 1.00 58.88 82 ALA A O 1
ATOM 619 N N . GLU A 1 83 ? -10.510 6.471 -17.875 1.00 60.97 83 GLU A N 1
ATOM 620 C CA . GLU A 1 83 ? -11.768 6.364 -17.123 1.00 60.97 83 GLU A CA 1
ATOM 621 C C . GLU A 1 83 ? -11.627 5.562 -15.819 1.00 60.97 83 GLU A C 1
ATOM 623 O O . GLU A 1 83 ? -12.502 5.632 -14.952 1.00 60.97 83 GLU A O 1
ATOM 628 N N . PHE A 1 84 ? -10.530 4.813 -15.635 1.00 66.31 84 PHE A N 1
ATOM 629 C CA . PHE A 1 84 ? -10.297 4.080 -14.392 1.00 66.31 84 PHE A CA 1
ATOM 630 C C . PHE A 1 84 ? -9.907 5.040 -13.263 1.00 66.31 84 PHE A C 1
ATOM 632 O O . PHE A 1 84 ? -8.735 5.329 -13.016 1.00 66.31 84 PHE A O 1
ATOM 639 N N . VAL A 1 85 ? -10.908 5.505 -12.522 1.00 67.62 85 VAL A N 1
ATOM 640 C CA . VAL A 1 85 ? -10.701 6.215 -11.262 1.00 67.62 85 VAL A CA 1
ATOM 641 C C . VAL A 1 85 ? -10.580 5.177 -10.153 1.00 67.62 85 VAL A C 1
ATOM 643 O O . VAL A 1 85 ? -11.572 4.601 -9.705 1.00 67.62 85 VAL A O 1
ATOM 646 N N . ALA A 1 86 ? -9.351 4.927 -9.696 1.00 71.75 86 ALA A N 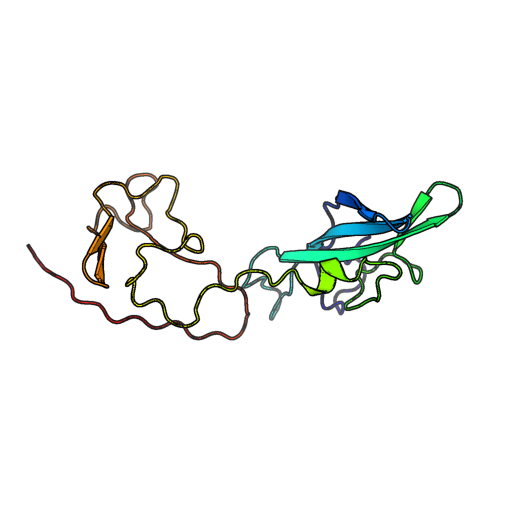1
ATOM 647 C CA . ALA A 1 86 ? -9.130 4.100 -8.516 1.00 71.75 86 ALA A CA 1
ATOM 648 C C . ALA A 1 86 ? -9.910 4.694 -7.334 1.00 71.75 86 ALA A C 1
ATOM 650 O O . ALA A 1 86 ? -9.669 5.845 -6.956 1.00 71.75 86 ALA A O 1
ATOM 651 N N . ARG A 1 87 ? -10.829 3.914 -6.745 1.00 76.69 87 ARG A N 1
ATOM 652 C CA . ARG A 1 87 ? -11.591 4.336 -5.565 1.00 76.69 87 ARG A CA 1
ATOM 653 C C . ARG A 1 87 ? -10.606 4.706 -4.462 1.00 76.69 87 ARG A C 1
ATOM 655 O O . ARG A 1 87 ? -9.899 3.845 -3.941 1.00 76.69 87 ARG A O 1
ATOM 662 N N . GLN A 1 88 ? -10.552 5.989 -4.127 1.00 83.12 88 GLN A N 1
ATOM 663 C CA . GLN A 1 88 ? -9.794 6.438 -2.974 1.00 83.12 88 GLN A CA 1
ATOM 664 C C . GLN A 1 88 ? -10.649 6.226 -1.724 1.00 83.12 88 GLN A C 1
ATOM 666 O O . GLN A 1 88 ? -11.847 6.526 -1.749 1.00 83.12 88 GLN A O 1
ATOM 671 N N . PRO A 1 89 ? -10.071 5.695 -0.638 1.00 87.44 89 PRO A N 1
ATOM 672 C CA . PRO A 1 89 ? -10.755 5.691 0.645 1.00 87.44 89 PRO A CA 1
ATOM 673 C C . PRO A 1 89 ? -11.069 7.137 1.062 1.00 87.44 89 PRO A C 1
ATOM 675 O O . PRO A 1 89 ? -10.250 8.025 0.804 1.00 87.44 89 PRO A O 1
ATOM 678 N N . PRO A 1 90 ? -12.212 7.387 1.718 1.00 92.38 90 PRO A N 1
ATOM 679 C CA . PRO A 1 90 ? -12.572 8.727 2.145 1.00 92.38 90 PRO A CA 1
ATOM 680 C C . PRO A 1 90 ? -11.544 9.277 3.147 1.00 92.38 90 PRO A C 1
ATOM 682 O O . PRO A 1 90 ? -10.874 8.526 3.873 1.00 92.38 90 PRO A O 1
ATOM 685 N N . GLU A 1 91 ? -11.416 10.605 3.176 1.00 94.06 91 GLU A N 1
ATOM 686 C CA . GLU A 1 91 ? -10.599 11.313 4.171 1.00 94.06 91 GLU A CA 1
ATOM 687 C C . GLU A 1 91 ? -11.214 11.211 5.573 1.00 94.06 91 GLU A C 1
ATOM 689 O O . GLU A 1 91 ? -10.493 11.055 6.557 1.00 94.06 91 GLU A O 1
ATOM 694 N N . HIS A 1 92 ? -12.546 11.237 5.646 1.00 95.25 92 HIS A N 1
ATOM 695 C CA . HIS A 1 92 ? -13.330 11.062 6.860 1.00 95.25 92 HIS A CA 1
ATOM 696 C C . HIS A 1 92 ? -14.342 9.935 6.653 1.00 95.25 92 HIS A C 1
ATOM 698 O O . HIS A 1 92 ? -15.117 9.977 5.701 1.00 95.25 92 HIS A O 1
ATOM 704 N N . ASP A 1 93 ? -14.328 8.945 7.542 1.00 95.75 93 ASP A N 1
ATOM 705 C CA . ASP A 1 93 ? -15.305 7.859 7.555 1.00 95.75 93 ASP A CA 1
ATOM 706 C C . ASP A 1 93 ? -16.254 8.059 8.741 1.00 95.75 93 ASP A C 1
ATOM 708 O O . ASP A 1 93 ? -15.835 7.989 9.899 1.00 95.75 93 ASP A O 1
ATOM 712 N N . ASP A 1 94 ? -17.515 8.364 8.438 1.00 95.88 94 ASP A N 1
ATOM 713 C CA . ASP A 1 94 ? -18.595 8.495 9.417 1.00 95.88 94 ASP A CA 1
ATOM 714 C C . ASP A 1 94 ? -19.387 7.191 9.594 1.00 95.88 94 ASP A C 1
ATOM 716 O O . ASP A 1 94 ? -20.387 7.170 10.307 1.00 95.88 94 ASP A O 1
ATOM 720 N N . PHE A 1 95 ? -18.950 6.107 8.945 1.00 96.38 95 PHE A N 1
ATOM 721 C CA . PHE A 1 95 ? -19.559 4.782 8.975 1.00 96.38 95 PHE A CA 1
ATOM 722 C C . PHE A 1 95 ? -21.034 4.745 8.536 1.00 96.38 95 PHE A C 1
ATOM 724 O O . PHE A 1 95 ? -21.745 3.785 8.850 1.00 96.38 95 PHE A O 1
ATOM 731 N N . SER A 1 96 ? -21.524 5.768 7.825 1.00 94.75 96 SER A N 1
ATOM 732 C CA . SER A 1 96 ? -22.910 5.825 7.333 1.00 94.75 96 SER A CA 1
ATOM 733 C C . SER A 1 96 ? -23.209 4.742 6.291 1.00 94.75 96 SER A C 1
ATOM 735 O O . SER A 1 96 ? -24.299 4.171 6.293 1.00 94.75 96 SER A O 1
ATOM 737 N N . ASP A 1 97 ? -22.207 4.389 5.484 1.00 92.75 97 ASP A N 1
ATOM 738 C CA . ASP A 1 97 ? -22.267 3.342 4.457 1.00 92.75 97 ASP A CA 1
ATOM 739 C C . ASP A 1 97 ? -21.791 1.962 4.963 1.00 92.75 97 ASP A C 1
ATOM 741 O O . ASP A 1 97 ? -21.545 1.043 4.175 1.00 92.75 97 ASP A O 1
ATOM 745 N N . GLY A 1 98 ? -21.645 1.788 6.281 1.00 92.88 98 GLY A N 1
ATOM 746 C CA . GLY A 1 98 ? -21.089 0.573 6.876 1.00 92.88 98 GLY A CA 1
ATOM 747 C C . GLY A 1 98 ? -19.561 0.597 6.982 1.00 92.88 98 GLY A C 1
ATOM 748 O O . GLY A 1 98 ? -18.939 1.654 7.034 1.00 92.88 98 GLY A O 1
ATOM 749 N N . LEU A 1 99 ? -18.940 -0.587 7.068 1.00 93.50 99 LEU A N 1
ATOM 750 C CA . LEU A 1 99 ? -17.488 -0.710 7.217 1.00 93.50 99 LEU A CA 1
ATOM 751 C C . LEU A 1 99 ? -16.781 -0.769 5.855 1.00 93.50 99 LEU A C 1
ATOM 753 O O . LEU A 1 99 ? -17.009 -1.693 5.075 1.00 93.50 99 LEU A O 1
ATOM 757 N N . GLY A 1 100 ? -15.885 0.187 5.597 1.00 91.94 100 GLY A N 1
ATOM 758 C CA . GLY A 1 100 ? -15.110 0.255 4.356 1.00 91.94 100 GLY A CA 1
ATOM 759 C C . GLY A 1 100 ? -14.109 -0.894 4.153 1.00 91.94 100 GLY A C 1
ATOM 760 O O . GLY A 1 100 ? -13.516 -1.414 5.100 1.00 91.94 100 GLY A O 1
ATOM 761 N N . ASP A 1 101 ? -13.855 -1.240 2.888 1.00 92.25 101 ASP A N 1
ATOM 762 C CA . ASP A 1 101 ? -12.906 -2.282 2.447 1.00 92.25 101 ASP A CA 1
ATOM 763 C C . ASP A 1 101 ? -11.420 -1.901 2.618 1.00 92.25 101 ASP A C 1
ATOM 765 O O . ASP A 1 101 ? -10.524 -2.739 2.50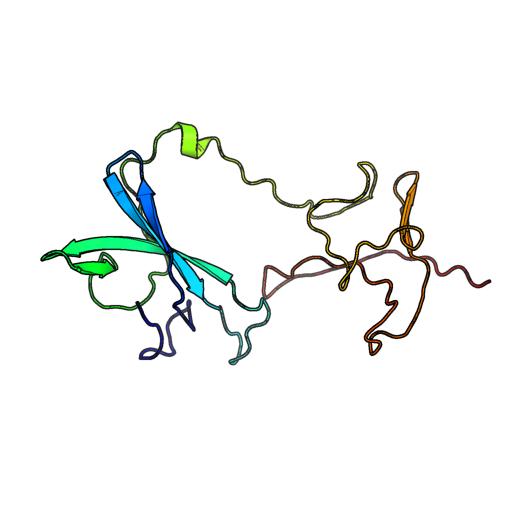9 1.00 92.25 101 ASP A O 1
ATOM 769 N N . PHE A 1 102 ? -11.147 -0.635 2.931 1.00 93.31 102 PHE A N 1
ATOM 770 C CA . PHE A 1 102 ? -9.814 -0.101 3.208 1.00 93.31 102 PHE A CA 1
ATOM 771 C C . PHE A 1 102 ? -9.337 -0.341 4.648 1.00 93.31 102 PHE A C 1
ATOM 773 O O . PHE A 1 102 ? -8.169 -0.067 4.960 1.00 93.31 102 PHE A O 1
ATOM 780 N N . TYR A 1 103 ? -10.203 -0.860 5.522 1.00 96.25 103 TYR A N 1
ATOM 781 C CA . TYR A 1 103 ? -9.811 -1.336 6.841 1.00 96.25 103 TYR A CA 1
ATOM 782 C C . TYR A 1 103 ? -9.292 -2.774 6.805 1.00 96.25 103 TYR A C 1
ATOM 784 O O . TYR A 1 103 ? -9.544 -3.568 5.904 1.00 96.25 103 TYR A O 1
ATOM 792 N N . SER A 1 104 ? -8.512 -3.127 7.814 1.00 96.19 104 SER A N 1
ATOM 793 C CA . SER A 1 104 ? -7.998 -4.469 8.031 1.00 96.19 104 SER A CA 1
ATOM 794 C C . SER A 1 104 ? -8.040 -4.777 9.520 1.00 96.19 104 SER A C 1
ATOM 796 O O . SER A 1 104 ? -7.690 -3.934 10.352 1.00 96.19 104 SER A O 1
ATOM 798 N N . SER A 1 105 ? -8.464 -5.993 9.844 1.00 95.19 105 SER A N 1
ATOM 799 C CA . SER A 1 105 ? -8.391 -6.548 11.189 1.00 95.19 105 SER A CA 1
ATOM 800 C C . SER A 1 105 ? -7.125 -7.378 11.374 1.00 95.19 105 SER A C 1
ATOM 802 O O . SER A 1 105 ? -6.454 -7.776 10.416 1.00 95.19 105 SER A O 1
ATOM 804 N N . MET A 1 106 ? -6.764 -7.636 12.628 1.00 94.94 106 MET A N 1
ATOM 805 C CA . MET A 1 106 ? -5.592 -8.446 12.933 1.00 94.94 106 MET A CA 1
ATOM 806 C C . MET A 1 106 ? -5.926 -9.938 12.819 1.00 94.94 106 MET A C 1
ATOM 808 O O . MET A 1 106 ? -6.736 -10.449 13.583 1.00 94.94 106 MET A O 1
ATOM 812 N N . ARG A 1 107 ? -5.235 -10.653 11.919 1.00 93.25 107 ARG A N 1
ATOM 813 C CA . ARG A 1 107 ? -5.318 -12.115 11.684 1.00 93.25 107 ARG A CA 1
ATOM 814 C C . ARG A 1 107 ? -6.654 -12.614 11.122 1.00 93.25 107 ARG A C 1
ATOM 816 O O . ARG A 1 107 ? -6.644 -13.242 10.069 1.00 93.25 107 ARG A O 1
ATOM 823 N N . VAL A 1 108 ? -7.765 -12.366 11.812 1.00 91.69 108 VAL A N 1
ATOM 824 C CA . VAL A 1 108 ? -9.108 -12.870 11.481 1.00 91.69 108 VAL A CA 1
ATOM 825 C C . VAL A 1 108 ? -10.123 -11.724 11.408 1.00 91.69 108 VAL A C 1
ATOM 827 O O . VAL A 1 108 ? -9.876 -10.662 11.988 1.00 91.69 108 VAL A O 1
ATOM 830 N N . PRO A 1 109 ? -11.256 -11.889 10.699 1.00 93.94 109 PRO A N 1
ATOM 831 C CA . PRO A 1 109 ? -12.371 -10.944 10.768 1.00 93.94 109 PRO A CA 1
ATOM 832 C C . PRO A 1 109 ? -12.848 -10.735 12.213 1.00 93.94 109 PRO A C 1
ATOM 834 O O . PRO A 1 109 ? -12.816 -11.671 13.007 1.00 93.94 109 PRO A O 1
ATOM 837 N N . LEU A 1 110 ? -13.307 -9.523 12.545 1.00 94.56 110 LEU A N 1
ATOM 838 C CA . LEU A 1 110 ? -13.687 -9.168 13.924 1.00 94.56 110 LEU A CA 1
ATOM 839 C C . LEU A 1 110 ? -14.981 -9.843 14.409 1.00 94.56 110 LEU A C 1
ATOM 841 O O . LEU A 1 110 ? -15.181 -9.946 15.613 1.00 94.56 110 LEU A O 1
ATOM 845 N N . GLY A 1 111 ? -15.842 -10.325 13.507 1.00 94.12 111 GLY A N 1
ATOM 846 C CA . GLY A 1 111 ? -17.101 -10.979 13.884 1.00 94.12 111 GLY A CA 1
ATOM 847 C C . GLY A 1 111 ? -17.929 -10.114 14.841 1.00 94.12 111 GLY A C 1
ATOM 848 O O . GLY A 1 111 ? -18.054 -8.912 14.627 1.00 94.12 111 GLY A O 1
ATOM 849 N N . ASP A 1 112 ? -18.420 -10.718 15.923 1.00 95.62 112 ASP A N 1
ATOM 850 C CA . ASP A 1 112 ? -19.250 -10.051 16.938 1.00 95.62 112 ASP A CA 1
ATOM 851 C C . ASP A 1 112 ? -18.498 -8.983 17.766 1.00 95.62 112 ASP A C 1
ATOM 853 O O . ASP A 1 112 ? -19.113 -8.254 18.546 1.00 95.62 112 ASP A O 1
ATOM 857 N N . ASP A 1 113 ? -17.171 -8.859 17.612 1.00 96.00 113 ASP A N 1
ATOM 858 C CA . ASP A 1 113 ? -16.365 -7.840 18.299 1.00 96.00 113 ASP A CA 1
ATOM 859 C C . ASP A 1 113 ? -16.373 -6.476 17.604 1.00 96.00 113 ASP A C 1
ATOM 861 O O . ASP A 1 113 ? -15.822 -5.512 18.146 1.00 96.00 113 ASP A O 1
ATOM 865 N N . ALA A 1 114 ? -16.999 -6.374 16.430 1.00 96.69 114 ALA A N 1
ATOM 866 C CA . ALA A 1 114 ? -17.206 -5.116 15.734 1.00 96.69 114 ALA A CA 1
ATOM 867 C C . ALA A 1 114 ? -18.601 -5.039 15.116 1.00 96.69 114 ALA A C 1
ATOM 869 O O . ALA A 1 114 ? -19.057 -5.960 14.446 1.00 96.69 114 ALA A O 1
ATOM 870 N N . SER A 1 115 ? -19.249 -3.891 15.269 1.00 96.56 115 SER A N 1
ATOM 871 C CA . SER A 1 115 ? -20.507 -3.593 14.590 1.00 96.56 115 SER A CA 1
ATOM 872 C C . SER A 1 115 ? -20.519 -2.146 14.128 1.00 96.56 115 SER A C 1
ATOM 874 O O . SER A 1 115 ? -20.004 -1.267 14.820 1.00 96.56 115 SER A O 1
ATOM 876 N N . VAL A 1 116 ? -21.154 -1.892 12.990 1.00 97.12 116 VAL A N 1
ATOM 877 C CA . VAL A 1 116 ? -21.497 -0.542 12.549 1.00 97.12 116 VAL A CA 1
ATOM 878 C C . VAL A 1 116 ? -23.009 -0.411 12.619 1.00 97.12 116 VAL A C 1
ATOM 880 O O . VAL A 1 116 ? -23.720 -1.204 12.008 1.00 97.12 116 VAL A O 1
ATOM 883 N N . ASP A 1 117 ? -23.484 0.565 13.382 1.00 95.44 117 ASP A N 1
ATOM 884 C CA . ASP A 1 117 ? -24.905 0.888 13.490 1.00 95.44 117 ASP A CA 1
ATOM 885 C C . ASP A 1 117 ? -25.083 2.405 13.525 1.00 95.44 117 ASP A C 1
ATOM 887 O O . ASP A 1 117 ? -24.353 3.097 14.236 1.00 95.44 117 ASP A O 1
ATOM 891 N N . ALA A 1 118 ? -26.023 2.916 12.725 1.00 93.94 118 ALA A N 1
ATOM 892 C CA . ALA A 1 118 ? -26.368 4.337 12.630 1.00 93.94 118 ALA A CA 1
ATOM 893 C C . ALA A 1 118 ? -25.154 5.303 12.570 1.00 93.94 118 ALA A C 1
ATOM 895 O O . ALA A 1 118 ? -25.135 6.319 13.266 1.00 93.94 118 ALA A O 1
ATOM 896 N N . GLY A 1 119 ? -24.133 4.986 11.760 1.00 94.88 119 GLY A N 1
ATOM 897 C CA . GLY A 1 119 ? -22.929 5.820 11.619 1.00 94.88 119 GLY A CA 1
ATOM 898 C C . GLY A 1 119 ? -21.940 5.726 12.790 1.00 94.88 119 GLY A C 1
ATOM 899 O O . GLY A 1 119 ? -21.141 6.629 13.026 1.00 94.88 119 GLY A O 1
ATOM 900 N N . VAL A 1 120 ? -22.002 4.656 13.587 1.00 95.50 120 VAL A N 1
ATOM 901 C CA . VAL A 1 120 ? -21.097 4.449 14.722 1.00 95.50 120 VAL A CA 1
ATOM 902 C C . VAL A 1 120 ? -20.457 3.071 14.644 1.00 95.50 120 VAL A C 1
ATOM 904 O O . VAL A 1 120 ? -21.125 2.047 14.790 1.00 95.50 120 VAL A O 1
ATOM 907 N N . LEU A 1 121 ? -19.131 3.048 14.504 1.00 97.38 121 LEU A N 1
ATOM 908 C CA . LEU A 1 121 ? -18.330 1.852 14.734 1.00 97.38 121 LEU A CA 1
ATOM 909 C C . LEU A 1 121 ? -18.215 1.583 16.241 1.00 97.38 121 LEU A C 1
ATOM 911 O O . LEU A 1 121 ? -17.641 2.373 16.993 1.00 97.38 121 LEU A O 1
ATOM 915 N N . THR A 1 122 ? -18.725 0.436 16.678 1.00 97.06 122 THR A N 1
ATOM 916 C CA . THR A 1 122 ? -18.529 -0.089 18.032 1.00 97.06 122 THR A CA 1
ATOM 917 C C . THR A 1 122 ? -17.525 -1.231 17.989 1.00 97.06 122 THR A C 1
ATOM 919 O O . THR A 1 122 ? -17.663 -2.144 17.181 1.00 97.06 122 THR A O 1
ATOM 922 N N . LEU A 1 123 ? -16.527 -1.182 18.875 1.00 96.81 123 LEU A N 1
ATOM 923 C CA . LEU A 1 123 ? -15.524 -2.230 19.055 1.00 96.81 123 LEU A CA 1
ATOM 924 C C . LEU A 1 123 ? -15.583 -2.757 20.492 1.00 96.81 123 LEU A C 1
ATOM 926 O O . LEU A 1 123 ? -15.486 -1.978 21.444 1.00 96.81 123 LEU A O 1
ATOM 930 N N . THR A 1 124 ? -15.694 -4.074 20.654 1.00 96.25 124 THR A N 1
ATOM 931 C CA . THR A 1 124 ? -15.610 -4.733 21.964 1.00 96.25 124 THR A CA 1
ATOM 932 C C . THR A 1 124 ? -14.159 -5.071 22.273 1.00 96.25 124 THR A C 1
ATOM 934 O O . THR A 1 124 ? -13.541 -5.872 21.579 1.00 96.25 124 THR A O 1
ATOM 937 N N . GLY A 1 125 ? -13.596 -4.465 23.321 1.00 94.69 125 GLY A N 1
ATOM 938 C CA . GLY A 1 125 ? -12.223 -4.741 23.745 1.00 94.69 125 GLY A CA 1
ATOM 939 C C . GLY A 1 125 ? -12.030 -6.196 24.189 1.00 94.69 125 GLY A C 1
ATOM 940 O O . GLY A 1 125 ? -12.837 -6.734 24.946 1.00 94.69 125 GLY A O 1
ATOM 941 N N . ARG A 1 126 ? -10.939 -6.814 23.727 1.00 94.56 126 ARG A N 1
ATOM 942 C CA . ARG A 1 126 ? -10.530 -8.181 24.079 1.00 94.56 126 ARG A CA 1
ATOM 943 C C . ARG A 1 126 ? -9.158 -8.164 24.752 1.00 94.56 126 ARG A C 1
ATOM 945 O O . ARG A 1 126 ? -8.960 -7.449 25.733 1.00 94.56 126 ARG A O 1
ATOM 952 N N . GLU A 1 127 ? -8.216 -8.958 24.266 1.00 96.00 127 GLU A N 1
ATOM 953 C CA . GLU A 1 127 ? -6.884 -9.070 24.842 1.00 96.00 127 GLU A CA 1
ATOM 954 C C . GLU A 1 127 ? -6.000 -7.861 24.493 1.00 96.00 127 GLU A C 1
ATOM 956 O O . GLU A 1 127 ? -6.329 -7.012 23.662 1.00 96.00 127 GLU A O 1
ATOM 961 N N . SER A 1 128 ? -4.839 -7.783 25.146 1.00 95.88 128 SER A N 1
ATOM 962 C CA . SER A 1 128 ? -3.858 -6.726 24.892 1.00 95.88 128 SER A CA 1
ATOM 963 C C . SER A 1 128 ? -3.258 -6.799 23.481 1.00 95.88 128 SER A C 1
ATOM 965 O O . SER A 1 128 ? -3.185 -7.867 22.876 1.00 95.88 128 SER A O 1
ATOM 967 N N . MET A 1 129 ? -2.689 -5.685 23.012 1.00 93.31 129 MET A N 1
ATOM 968 C CA . MET A 1 129 ? -1.998 -5.580 21.715 1.00 93.31 129 MET A CA 1
ATOM 969 C C . MET A 1 129 ? -0.788 -6.517 21.547 1.00 93.31 129 MET A C 1
ATOM 971 O O . MET A 1 129 ? -0.315 -6.706 20.430 1.00 93.31 129 MET A O 1
ATOM 975 N N . PHE A 1 130 ? -0.281 -7.105 22.634 1.00 94.44 130 PHE A N 1
ATOM 976 C CA . PHE A 1 130 ? 0.807 -8.089 22.594 1.00 94.44 130 PHE A CA 1
ATOM 977 C C . PHE A 1 130 ? 0.309 -9.521 22.387 1.00 94.44 130 PHE A C 1
ATOM 979 O O . PHE A 1 130 ? 1.117 -10.434 22.210 1.00 94.44 130 PHE A O 1
ATOM 986 N N . SER A 1 131 ? -1.007 -9.737 22.419 1.00 94.56 131 SER A N 1
ATOM 987 C CA . SER A 1 131 ? -1.565 -11.067 22.246 1.00 94.56 131 SER A CA 1
ATOM 988 C C . SER A 1 131 ? -1.429 -11.569 20.807 1.00 94.56 131 SER A C 1
ATOM 990 O O . SER A 1 131 ? -1.603 -10.852 19.813 1.00 94.56 131 SER A O 1
ATOM 992 N N . CYS A 1 132 ? -1.150 -12.867 20.708 1.00 91.62 132 CYS A N 1
ATOM 993 C CA . CYS A 1 132 ? -1.207 -13.617 19.461 1.00 91.62 132 CYS A CA 1
ATOM 994 C C . CYS A 1 132 ? -2.607 -14.175 19.147 1.00 91.62 132 CYS A C 1
ATOM 996 O O . CYS A 1 132 ? -2.784 -14.764 18.083 1.00 91.62 132 CYS A O 1
ATOM 998 N N . TYR A 1 133 ? -3.579 -13.960 20.038 1.00 90.38 133 TYR A N 1
ATOM 999 C CA . TYR A 1 133 ? -4.935 -14.498 19.973 1.00 90.38 133 TYR A CA 1
ATOM 1000 C C . TYR A 1 133 ? -5.957 -13.379 19.719 1.00 90.38 133 TYR A C 1
ATOM 1002 O O . TYR A 1 133 ? -5.894 -12.735 18.666 1.00 90.38 133 TYR A O 1
ATOM 1010 N N . GLN A 1 134 ? -6.906 -13.155 20.635 1.00 91.94 134 GLN A N 1
ATOM 1011 C CA . GLN A 1 134 ? -8.081 -12.319 20.397 1.00 91.94 134 GLN A CA 1
ATOM 1012 C C . GLN A 1 134 ? -7.781 -10.844 20.662 1.00 91.94 134 GLN A C 1
ATOM 1014 O O . GLN A 1 134 ? -7.939 -10.351 21.776 1.00 91.94 134 GLN A O 1
ATOM 1019 N N . VAL A 1 135 ? -7.364 -10.118 19.623 1.00 96.06 135 VAL A N 1
ATOM 1020 C CA . VAL A 1 135 ? -7.166 -8.664 19.686 1.00 96.06 135 VAL A CA 1
ATOM 1021 C C . VAL A 1 135 ? -8.169 -7.956 18.786 1.00 96.06 135 VAL A C 1
ATOM 1023 O O . VAL A 1 135 ? -8.153 -8.136 17.568 1.00 96.06 135 VAL A O 1
ATOM 1026 N N . THR A 1 136 ? -8.981 -7.082 19.376 1.00 96.75 136 THR A N 1
ATOM 1027 C CA . THR A 1 136 ? -9.887 -6.201 18.631 1.00 96.75 136 THR A CA 1
ATOM 1028 C C . THR A 1 136 ? -9.119 -4.985 18.129 1.00 96.75 136 THR A C 1
ATOM 1030 O O . THR A 1 136 ? -8.990 -3.978 18.823 1.00 96.75 136 THR A O 1
ATOM 1033 N N . LEU A 1 137 ? -8.579 -5.090 16.916 1.00 96.44 137 LEU A N 1
ATOM 1034 C CA . LEU A 1 137 ? -7.916 -3.994 16.217 1.00 96.44 137 LEU A CA 1
ATOM 1035 C C . LEU A 1 137 ? -8.521 -3.853 14.826 1.00 96.44 137 LEU A C 1
ATOM 1037 O O . LEU A 1 137 ? -8.538 -4.817 14.061 1.00 96.44 137 LEU A O 1
ATOM 1041 N N . LEU A 1 138 ? -8.927 -2.632 14.489 1.00 96.62 138 LEU A N 1
ATOM 1042 C CA . LEU A 1 138 ? -9.261 -2.233 13.133 1.00 96.62 138 LEU A CA 1
ATOM 1043 C C . LEU A 1 138 ? -8.359 -1.064 12.735 1.00 96.62 138 LEU A C 1
ATOM 1045 O O . LEU A 1 138 ? -8.274 -0.070 13.454 1.00 96.62 138 LEU A O 1
ATOM 1049 N N . ALA A 1 139 ? -7.655 -1.192 11.615 1.00 96.19 139 ALA A N 1
ATOM 1050 C CA . ALA A 1 139 ? -6.717 -0.178 11.145 1.00 96.19 139 ALA A CA 1
ATOM 1051 C C . ALA A 1 139 ? -6.731 -0.086 9.618 1.00 96.19 139 ALA A C 1
ATOM 1053 O O . ALA A 1 139 ? -7.156 -1.015 8.939 1.00 96.19 139 ALA A O 1
ATOM 1054 N N . ARG A 1 140 ? -6.226 1.016 9.065 1.00 95.31 140 ARG A N 1
ATOM 1055 C CA . ARG A 1 140 ? -5.951 1.160 7.628 1.00 95.31 140 ARG A CA 1
ATOM 1056 C C . ARG A 1 140 ? -4.473 1.458 7.401 1.00 95.31 140 ARG A C 1
ATOM 1058 O O . ARG A 1 140 ? -3.762 1.856 8.322 1.00 95.31 140 ARG A O 1
ATOM 1065 N N . ARG A 1 141 ? -3.992 1.244 6.175 1.00 95.31 141 ARG A N 1
ATOM 1066 C CA . ARG A 1 141 ? -2.583 1.472 5.812 1.00 95.31 141 ARG A CA 1
ATOM 1067 C C . ARG A 1 141 ? -2.245 2.965 5.875 1.00 95.31 141 ARG A C 1
ATOM 1069 O O . ARG A 1 141 ? -2.967 3.778 5.304 1.00 95.31 141 ARG A O 1
ATOM 1076 N N . GLN A 1 142 ? -1.115 3.306 6.491 1.00 95.38 142 GLN A N 1
ATOM 1077 C CA . GLN A 1 142 ? -0.489 4.617 6.321 1.00 95.38 142 GLN A CA 1
ATOM 1078 C C . GLN A 1 142 ? 0.173 4.667 4.937 1.00 95.38 142 GLN A C 1
ATOM 1080 O O . GLN A 1 142 ? 1.103 3.906 4.674 1.00 95.38 142 GLN A O 1
ATOM 1085 N N . GLN A 1 143 ? -0.314 5.542 4.055 1.00 94.44 143 GLN A N 1
ATOM 1086 C CA . GLN A 1 143 ? 0.160 5.648 2.665 1.00 94.44 143 GLN A CA 1
ATOM 1087 C C . GLN A 1 143 ? 1.140 6.809 2.441 1.00 94.44 143 GLN A C 1
ATOM 1089 O O . GLN A 1 143 ? 1.879 6.803 1.461 1.00 94.44 143 GLN A O 1
ATOM 1094 N N . GLU A 1 144 ? 1.208 7.763 3.375 1.00 94.94 144 GLU A N 1
ATOM 1095 C CA . GLU A 1 144 ? 2.115 8.909 3.303 1.00 94.94 144 GLU A CA 1
ATOM 1096 C C . GLU A 1 144 ? 2.936 9.088 4.580 1.00 94.94 144 GLU A C 1
ATOM 1098 O O . GLU A 1 144 ? 2.486 8.810 5.693 1.00 94.94 144 GLU A O 1
ATOM 1103 N N . ALA A 1 145 ? 4.163 9.589 4.423 1.00 92.88 145 ALA A N 1
ATOM 1104 C CA . ALA A 1 145 ? 5.060 9.871 5.546 1.00 92.88 145 ALA A CA 1
ATOM 1105 C C . ALA A 1 145 ? 4.609 11.082 6.382 1.00 92.88 145 ALA A C 1
ATOM 1107 O O . ALA A 1 145 ? 4.976 11.199 7.550 1.00 92.88 145 ALA A O 1
ATOM 1108 N N . ARG A 1 146 ? 3.837 11.991 5.777 1.00 94.81 146 ARG A N 1
ATOM 1109 C CA . ARG A 1 146 ? 3.234 13.154 6.431 1.00 94.81 146 ARG A CA 1
ATOM 1110 C C . ARG A 1 146 ? 1.724 12.981 6.384 1.00 94.81 146 ARG A C 1
ATOM 1112 O O . ARG A 1 146 ? 1.129 13.142 5.326 1.00 94.81 146 ARG A O 1
ATOM 1119 N N . CYS A 1 147 ? 1.126 12.630 7.511 1.00 94.88 147 CYS A N 1
ATOM 1120 C CA . CYS A 1 147 ? -0.312 12.430 7.620 1.00 94.88 147 CYS A CA 1
ATOM 1121 C C . CYS A 1 147 ? -0.800 12.802 9.020 1.00 94.88 147 CYS A C 1
ATOM 1123 O O . CYS A 1 147 ? -0.028 12.768 9.981 1.00 94.88 147 CYS A O 1
ATOM 1125 N N . THR A 1 148 ? -2.096 13.072 9.119 1.00 96.56 148 THR A N 1
ATOM 1126 C CA . THR A 1 148 ? -2.823 13.227 10.378 1.00 96.56 148 THR A CA 1
ATOM 1127 C C . THR A 1 148 ? -3.921 12.172 10.416 1.00 96.56 148 THR A C 1
ATOM 1129 O O . THR A 1 148 ? -4.519 11.866 9.386 1.00 96.56 148 THR A O 1
ATOM 1132 N N . ALA A 1 149 ? -4.161 11.593 11.588 1.00 96.62 149 ALA A N 1
ATOM 1133 C CA . ALA A 1 149 ? -5.271 10.683 11.826 1.00 96.62 149 ALA A CA 1
ATOM 1134 C C . ALA A 1 149 ? -5.925 11.064 13.152 1.00 96.62 149 ALA A C 1
ATOM 1136 O O . ALA A 1 149 ? -5.241 11.212 14.165 1.00 96.62 149 ALA A O 1
ATOM 1137 N N . GLU A 1 150 ? -7.241 11.222 13.131 1.00 97.50 150 GLU A N 1
ATOM 1138 C CA . GLU A 1 150 ? -8.037 11.643 14.278 1.00 97.50 150 GLU A CA 1
ATOM 1139 C C . GLU A 1 150 ? -9.260 10.739 14.408 1.00 97.50 150 GLU A C 1
ATOM 1141 O O . GLU A 1 150 ? -9.725 10.141 13.439 1.00 97.50 150 GLU A O 1
ATOM 1146 N N . THR A 1 151 ? -9.766 10.604 15.629 1.00 97.00 151 THR A N 1
ATOM 1147 C CA . THR A 1 151 ? -11.001 9.872 15.903 1.00 97.00 151 THR A CA 1
ATOM 1148 C C . THR A 1 151 ? -11.670 10.445 17.145 1.00 97.00 151 THR A C 1
ATOM 1150 O O . THR A 1 151 ? -10.998 10.938 18.054 1.00 97.00 151 THR A O 1
ATOM 1153 N N . SER A 1 152 ? -12.997 10.361 17.195 1.00 96.31 152 SER A N 1
ATOM 1154 C CA . SER A 1 152 ? -13.781 10.637 18.394 1.00 96.31 152 SER A CA 1
ATOM 1155 C C . SER A 1 152 ? -14.285 9.316 18.950 1.00 96.31 152 SER A C 1
ATOM 1157 O O . SER A 1 152 ? -14.909 8.534 18.237 1.00 96.31 152 SER A O 1
ATOM 1159 N N . MET A 1 153 ? -14.015 9.051 20.227 1.00 96.19 153 MET A N 1
ATOM 1160 C CA . MET A 1 153 ? -14.412 7.801 20.867 1.00 96.19 153 MET A CA 1
ATOM 1161 C C . MET A 1 153 ? -15.091 8.047 22.209 1.00 96.19 153 MET A C 1
ATOM 1163 O O . MET A 1 153 ? -14.733 8.954 22.962 1.00 96.19 153 MET A O 1
ATOM 1167 N N . ARG A 1 154 ? -16.047 7.178 22.541 1.00 95.94 154 ARG A N 1
ATOM 1168 C CA . ARG A 1 154 ? -16.630 7.080 23.879 1.00 95.94 154 ARG A CA 1
ATOM 1169 C C . ARG A 1 154 ? -16.361 5.690 24.431 1.00 95.94 154 ARG A C 1
ATOM 1171 O O . ARG A 1 154 ? -16.858 4.705 23.896 1.00 95.94 154 ARG A O 1
ATOM 1178 N N . LEU A 1 155 ? -15.642 5.623 25.545 1.00 94.50 155 LEU A N 1
ATOM 1179 C CA . LEU A 1 155 ? -15.461 4.375 26.274 1.00 94.50 155 LEU A CA 1
ATOM 1180 C C . LEU A 1 155 ? -16.699 4.100 27.134 1.00 94.50 155 LEU A C 1
ATOM 1182 O O . LEU A 1 155 ? -17.034 4.894 28.015 1.00 94.50 155 LEU A O 1
ATOM 1186 N N . ARG A 1 156 ? -17.366 2.970 26.899 1.00 89.94 156 ARG A N 1
ATOM 1187 C CA . ARG A 1 156 ? -18.400 2.451 27.800 1.00 89.94 156 ARG A CA 1
ATOM 1188 C C . ARG A 1 156 ? -17.724 1.469 28.747 1.00 89.94 156 ARG A C 1
ATOM 1190 O O . 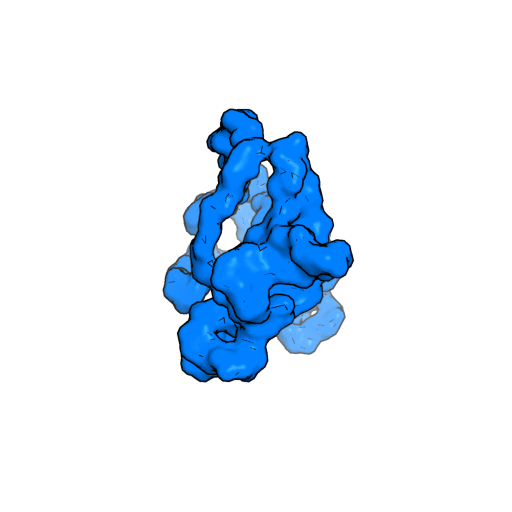ARG A 1 156 ? -17.139 0.491 28.293 1.00 89.94 156 ARG A O 1
ATOM 1197 N N . ARG A 1 157 ? -17.740 1.768 30.045 1.00 77.94 157 ARG A N 1
ATOM 1198 C CA . ARG A 1 157 ? -17.320 0.796 31.058 1.00 77.94 157 ARG A CA 1
ATOM 1199 C C . ARG A 1 157 ? -18.511 -0.116 31.373 1.00 77.94 157 ARG A C 1
ATOM 1201 O O . ARG A 1 157 ? -19.633 0.394 31.342 1.00 77.94 157 ARG A O 1
ATOM 1208 N N . PRO A 1 158 ? -18.274 -1.417 31.599 1.00 63.25 158 PRO A N 1
ATOM 1209 C CA . PRO A 1 158 ? -19.307 -2.324 32.085 1.00 63.25 158 PRO A CA 1
ATOM 1210 C C . PRO A 1 158 ? -19.842 -1.888 33.453 1.00 63.25 158 PRO A C 1
ATOM 1212 O O . PRO A 1 158 ? -19.101 -1.189 34.188 1.00 63.25 158 PRO A O 1
#

Foldseek 3Di:
DACVVPPPDQWHPWDPWDWDQDPQRWIKIKTWTARDDVNHRPQPIDIDMFTWDADPNDIDGPPDDHDGDPDDDDPDDDPVVVVDDDDDDDPDQLCCVHDDPQKDFPPDDLPPQWDRDPSDIHGHQDDDPPDPDDGGDIDGGDPDPDDDDDDDDDDDDD

Organism: NCBI:txid491148

Secondary structure (DSSP, 8-state):
---TT-TT-SSEEEEEEEEEE-TTS-EEEEEEEE--BTTB-TT-SEEEEEEEEEETTEEEETTSSSPPPS----TT--GGGGG----PPPSS--STT-S-TTEEESSS--GGGEEEETTEEEE---S-TT-SS----EEE----SS--------PPP-

pLDDT: mean 91.97, std 8.33, range [58.88, 98.31]

Radius of gyration: 21.23 Å; chains: 1; bounding box: 51×28×60 Å